Protein AF-A0A3D5UX32-F1 (afdb_monomer_lite)

Secondary structure (DSSP, 8-state):
------SS--TT--TT------SS-SEEEESGGGTT--B-TT--B-SSS-PPPS-EEEES--PPP-STT----

Structure (mmCIF, N/CA/C/O backbone):
data_AF-A0A3D5UX32-F1
#
_entry.id   AF-A0A3D5UX32-F1
#
loop_
_atom_site.group_PDB
_atom_site.id
_atom_site.type_symbol
_atom_site.label_atom_id
_atom_site.label_alt_id
_atom_site.label_comp_id
_atom_site.label_asym_id
_atom_site.label_entity_id
_atom_site.label_seq_id
_atom_site.pdbx_PDB_ins_code
_atom_site.Cartn_x
_atom_site.Cartn_y
_atom_site.Cartn_z
_atom_site.occupancy
_atom_site.B_iso_or_equiv
_atom_site.auth_seq_id
_atom_site.auth_comp_id
_atom_site.auth_asym_id
_atom_site.auth_atom_id
_atom_site.pdbx_PDB_model_num
ATOM 1 N N . ASN A 1 1 ? 2.741 11.032 21.542 1.00 80.94 1 ASN A N 1
ATOM 2 C CA . ASN A 1 1 ? 1.553 10.958 20.667 1.00 80.94 1 ASN A CA 1
ATOM 3 C C . ASN A 1 1 ? 2.040 10.780 19.230 1.00 80.94 1 ASN A C 1
ATOM 5 O O . ASN A 1 1 ? 3.103 11.307 18.920 1.00 80.94 1 ASN A O 1
ATOM 9 N N . VAL A 1 2 ? 1.341 10.005 18.402 1.00 92.31 2 VAL A N 1
ATOM 10 C CA . VAL A 1 2 ? 1.669 9.767 16.988 1.00 92.31 2 VAL A CA 1
ATOM 11 C C . VAL A 1 2 ? 0.416 10.068 16.176 1.00 92.31 2 VAL A C 1
ATOM 13 O O . VAL A 1 2 ? -0.616 9.442 16.396 1.00 92.31 2 VAL A O 1
ATOM 16 N N . GLY A 1 3 ? 0.504 11.026 15.254 1.00 94.06 3 GLY A N 1
ATOM 17 C CA . GLY A 1 3 ? -0.572 11.292 14.304 1.00 94.06 3 GLY A CA 1
ATOM 18 C C . GLY A 1 3 ? -0.591 10.227 13.212 1.00 94.06 3 GLY A C 1
ATOM 19 O O . GLY A 1 3 ? 0.459 9.878 12.672 1.00 94.06 3 GLY A O 1
ATOM 20 N N . VAL A 1 4 ? -1.774 9.713 12.889 1.00 94.12 4 VAL A N 1
ATOM 21 C CA . VAL A 1 4 ? -1.979 8.742 11.809 1.00 94.12 4 VAL A CA 1
ATOM 22 C C . VAL A 1 4 ? -3.162 9.166 10.951 1.00 94.12 4 VAL A C 1
ATOM 24 O O . VAL A 1 4 ? -4.084 9.822 11.431 1.00 94.12 4 VAL A O 1
ATOM 27 N N . VAL A 1 5 ? -3.130 8.778 9.680 1.00 94.12 5 VAL A N 1
ATOM 28 C CA . VAL A 1 5 ? -4.250 8.933 8.747 1.00 94.12 5 VAL A CA 1
ATOM 29 C C . VAL A 1 5 ? -4.849 7.553 8.507 1.00 94.12 5 VAL A C 1
ATOM 31 O O . VAL A 1 5 ? -4.116 6.580 8.327 1.00 94.12 5 VAL A O 1
ATOM 34 N N . ILE A 1 6 ? -6.177 7.462 8.531 1.00 94.88 6 ILE A N 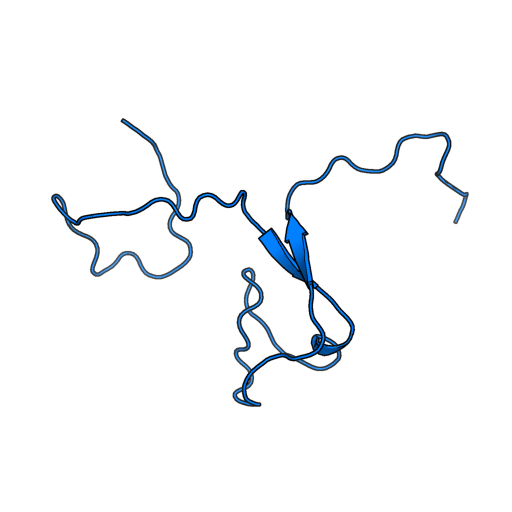1
ATOM 35 C CA . ILE A 1 6 ? -6.902 6.203 8.358 1.00 94.88 6 ILE A CA 1
ATOM 36 C C . ILE A 1 6 ? -7.143 5.965 6.867 1.00 94.88 6 ILE A C 1
ATOM 38 O O . ILE A 1 6 ? -7.726 6.801 6.179 1.00 94.88 6 ILE A O 1
ATOM 42 N N . PHE A 1 7 ? -6.7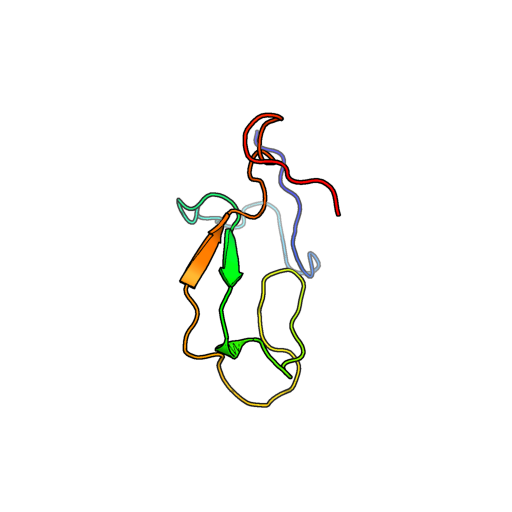24 4.802 6.369 1.00 92.56 7 PHE A N 1
ATOM 43 C CA . PHE A 1 7 ? -7.036 4.342 5.016 1.00 92.56 7 PHE A CA 1
ATOM 44 C C . PHE A 1 7 ? -8.279 3.449 5.043 1.00 92.56 7 PHE A C 1
ATOM 46 O O . PHE A 1 7 ? -8.179 2.224 5.064 1.00 92.56 7 PHE A O 1
ATOM 53 N N . GLY A 1 8 ? -9.459 4.067 5.103 1.00 91.94 8 GLY A N 1
ATOM 54 C CA . GLY A 1 8 ? -10.739 3.361 5.166 1.00 91.94 8 GLY A CA 1
ATOM 55 C C . GLY A 1 8 ? -11.771 4.094 6.016 1.00 91.94 8 GLY A C 1
ATOM 56 O O . GLY A 1 8 ? -11.685 5.304 6.205 1.00 91.94 8 GLY A O 1
ATOM 57 N N . SER A 1 9 ? -12.759 3.351 6.521 1.00 93.62 9 SER A N 1
ATOM 58 C CA . SER A 1 9 ? -13.771 3.908 7.420 1.00 93.62 9 SER A CA 1
ATOM 59 C C . SER A 1 9 ? -13.247 4.005 8.851 1.00 93.62 9 SER A C 1
ATOM 61 O O . SER A 1 9 ? -12.710 3.046 9.398 1.00 93.62 9 SER A O 1
ATOM 63 N N . ASP A 1 10 ? -13.471 5.157 9.466 1.00 94.44 10 ASP A N 1
ATOM 64 C CA . ASP A 1 10 ? -13.126 5.501 10.845 1.00 94.44 10 ASP A CA 1
ATOM 65 C C . ASP A 1 10 ? -14.273 5.271 11.847 1.00 94.44 10 ASP A C 1
ATOM 67 O O . ASP A 1 10 ? -14.059 5.301 13.054 1.00 94.44 10 ASP A O 1
ATOM 71 N N . ARG A 1 11 ? -15.489 4.989 11.363 1.00 96.38 11 ARG A N 1
ATOM 72 C CA . ARG A 1 11 ? -16.743 4.973 12.147 1.00 96.38 11 ARG A CA 1
ATOM 73 C C . ARG A 1 11 ? -16.734 4.099 13.404 1.00 96.38 11 ARG A C 1
ATOM 75 O O . ARG A 1 11 ? -17.490 4.370 14.331 1.00 96.38 11 ARG A O 1
ATOM 82 N N . ASN A 1 12 ? -15.939 3.033 13.414 1.00 94.44 12 ASN A N 1
ATOM 83 C CA . ASN A 1 12 ? -15.898 2.064 14.511 1.00 94.44 12 ASN A CA 1
ATOM 84 C C . ASN A 1 12 ? -14.692 2.243 15.441 1.00 94.44 12 ASN A C 1
ATOM 86 O O . ASN A 1 12 ? -14.575 1.477 16.393 1.00 94.44 12 ASN A O 1
ATOM 90 N N . ILE A 1 13 ? -13.812 3.209 15.169 1.00 94.69 13 ILE A N 1
ATOM 91 C CA . ILE A 1 13 ? -12.595 3.446 15.949 1.00 94.69 13 ILE A CA 1
ATOM 92 C C . ILE A 1 13 ? -12.938 4.271 17.185 1.00 94.69 13 ILE A C 1
ATOM 94 O O . ILE A 1 13 ? -13.666 5.264 17.100 1.00 94.69 13 ILE A O 1
ATOM 98 N N . LYS A 1 14 ? -12.414 3.859 18.339 1.00 96.19 14 LYS A N 1
ATOM 99 C CA . LYS A 1 14 ? -12.703 4.479 19.636 1.00 96.19 14 LYS A CA 1
ATOM 100 C C . LYS A 1 14 ? -11.433 4.681 20.449 1.00 96.19 14 LYS A C 1
ATOM 102 O O . LYS A 1 14 ? -10.408 4.032 20.242 1.00 96.19 14 LYS A O 1
ATOM 107 N N . GLU A 1 15 ? -11.508 5.599 21.404 1.00 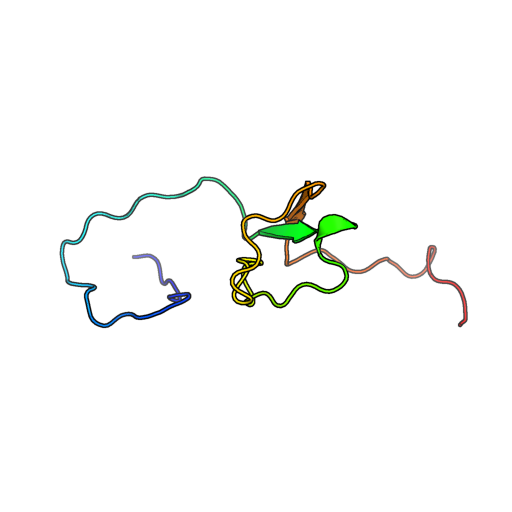95.44 15 GLU A N 1
ATOM 108 C CA . GLU A 1 15 ? -10.443 5.772 22.385 1.00 95.44 15 GLU A CA 1
ATOM 109 C C . GLU A 1 15 ? -10.235 4.475 23.183 1.00 95.44 15 GLU A C 1
ATOM 111 O O . GLU A 1 15 ? -11.195 3.835 23.612 1.00 95.44 15 GLU A O 1
ATOM 116 N N . GLY A 1 16 ? -8.971 4.087 23.365 1.00 95.38 16 GLY A N 1
ATOM 117 C CA . GLY A 1 16 ? -8.590 2.847 24.045 1.00 95.38 16 GLY A CA 1
ATOM 118 C C . GLY A 1 16 ? -8.440 1.626 23.130 1.00 95.38 16 GLY A C 1
ATOM 119 O O . GLY A 1 16 ? -7.946 0.596 23.596 1.00 95.38 16 GLY A O 1
ATOM 120 N N . ASP A 1 17 ? -8.786 1.724 21.840 1.00 96.00 17 ASP A N 1
ATOM 121 C CA . ASP A 1 17 ? -8.579 0.627 20.891 1.00 96.00 17 ASP A CA 1
ATOM 122 C C . ASP A 1 17 ? -7.095 0.252 20.774 1.00 96.00 17 ASP A C 1
ATOM 124 O O . ASP A 1 17 ? -6.198 1.094 20.658 1.00 96.00 17 ASP A O 1
ATOM 128 N N . THR A 1 18 ? -6.821 -1.054 20.780 1.00 95.25 18 THR A N 1
ATOM 129 C CA . THR A 1 18 ? -5.453 -1.561 20.650 1.00 95.25 18 THR A CA 1
ATOM 130 C C . THR A 1 18 ? -5.031 -1.579 19.186 1.00 95.25 18 THR A C 1
ATOM 132 O O . THR A 1 18 ? -5.588 -2.314 18.374 1.00 95.25 18 THR A O 1
ATOM 135 N N . VAL A 1 19 ? -3.973 -0.838 18.865 1.00 94.62 19 VAL A N 1
ATOM 136 C CA . VAL A 1 19 ? -3.347 -0.833 17.537 1.00 94.62 19 VAL A CA 1
ATOM 137 C C . VAL A 1 19 ? -2.003 -1.556 17.553 1.00 94.62 19 VAL A C 1
ATOM 139 O O . VAL A 1 19 ? -1.314 -1.619 18.573 1.00 94.62 19 VAL A O 1
ATOM 142 N N . LYS A 1 20 ? -1.601 -2.103 16.403 1.00 95.69 20 LYS A N 1
ATOM 143 C CA . LYS A 1 20 ? -0.301 -2.762 16.219 1.00 95.69 20 LYS A CA 1
ATOM 144 C C . LYS A 1 20 ? 0.389 -2.215 14.977 1.00 95.69 20 LYS A C 1
ATOM 146 O O . LYS A 1 20 ? -0.250 -1.965 13.960 1.00 95.69 20 LYS A O 1
ATOM 151 N N . ARG A 1 21 ? 1.711 -2.049 15.055 1.00 95.25 21 ARG A N 1
ATOM 152 C CA . ARG A 1 21 ? 2.535 -1.678 13.896 1.00 95.25 21 ARG A CA 1
ATOM 153 C C . ARG A 1 21 ? 2.719 -2.897 12.998 1.00 95.25 21 ARG A C 1
ATOM 155 O O . ARG A 1 21 ? 3.004 -3.979 13.499 1.00 95.25 21 ARG A O 1
ATOM 162 N N . THR A 1 22 ? 2.638 -2.699 11.689 1.00 92.50 22 THR A N 1
ATOM 163 C CA . THR A 1 22 ? 2.923 -3.749 10.698 1.00 92.50 22 THR A CA 1
ATOM 164 C C . THR A 1 22 ? 4.423 -3.996 10.517 1.00 92.50 22 THR A C 1
ATOM 166 O O . THR A 1 22 ? 4.814 -5.045 10.024 1.00 92.50 22 THR A O 1
ATOM 169 N N . GLY A 1 23 ? 5.276 -3.035 10.900 1.00 93.12 23 GLY A N 1
ATOM 170 C CA . GLY A 1 23 ? 6.732 -3.103 10.704 1.00 93.12 23 GLY A CA 1
ATOM 171 C C . GLY A 1 23 ? 7.186 -2.816 9.267 1.00 93.12 23 GLY A C 1
ATOM 172 O O . GLY A 1 23 ? 8.384 -2.700 9.023 1.00 93.12 23 GLY A O 1
ATOM 173 N N . ALA A 1 24 ? 6.246 -2.644 8.338 1.00 89.75 24 ALA A N 1
ATOM 174 C CA . ALA A 1 24 ? 6.510 -2.255 6.962 1.00 89.75 24 ALA A CA 1
ATOM 175 C C . ALA A 1 24 ? 6.341 -0.739 6.782 1.00 89.75 24 ALA A C 1
ATOM 177 O O . ALA A 1 24 ? 5.453 -0.120 7.371 1.00 89.75 24 ALA A O 1
ATOM 178 N N . ILE A 1 25 ? 7.186 -0.146 5.937 1.00 92.31 25 ILE A N 1
ATOM 179 C CA . ILE A 1 25 ? 6.897 1.167 5.345 1.00 92.31 25 ILE A CA 1
ATOM 180 C C . ILE A 1 25 ? 5.761 0.973 4.338 1.00 92.31 25 ILE A C 1
ATOM 182 O O . ILE A 1 25 ? 5.679 -0.092 3.733 1.00 92.31 25 ILE A O 1
ATOM 186 N N . VAL A 1 26 ? 4.914 1.991 4.153 1.00 93.44 26 VAL A N 1
ATOM 187 C CA . VAL A 1 26 ? 3.780 1.951 3.218 1.00 93.44 26 VAL A CA 1
ATOM 188 C C . VAL A 1 26 ? 4.223 1.422 1.847 1.00 93.44 26 VAL A C 1
ATOM 190 O O . VAL A 1 26 ? 5.049 2.027 1.155 1.00 93.44 26 VAL A O 1
ATOM 193 N N . ASP A 1 27 ? 3.674 0.269 1.479 1.00 94.88 27 ASP A N 1
ATOM 194 C CA . ASP A 1 27 ? 3.959 -0.463 0.253 1.00 94.88 27 ASP A CA 1
ATOM 195 C C . ASP A 1 27 ? 2.662 -0.983 -0.382 1.00 94.88 27 ASP A C 1
ATOM 197 O O . ASP A 1 27 ? 1.618 -1.071 0.266 1.00 94.88 27 ASP A O 1
ATOM 201 N N . VAL A 1 28 ? 2.726 -1.311 -1.669 1.00 95.75 28 VAL A N 1
ATOM 202 C CA . VAL A 1 28 ? 1.602 -1.835 -2.457 1.00 95.75 28 VAL A CA 1
ATOM 203 C C . VAL A 1 28 ? 2.067 -3.009 -3.322 1.00 95.75 28 VAL A C 1
ATOM 205 O O . VAL A 1 28 ? 3.255 -3.081 -3.664 1.00 95.75 28 VAL A O 1
ATOM 208 N N . PRO A 1 29 ? 1.174 -3.955 -3.671 1.00 96.56 29 PRO A N 1
ATOM 209 C CA . PRO A 1 29 ? 1.493 -4.987 -4.646 1.00 96.56 29 PRO A CA 1
ATOM 210 C C . PRO A 1 29 ? 1.716 -4.358 -6.025 1.00 96.56 29 PRO A C 1
ATOM 212 O O . PRO A 1 29 ? 0.980 -3.467 -6.442 1.00 96.56 29 PRO A O 1
ATOM 215 N N . VAL A 1 30 ? 2.722 -4.844 -6.744 1.00 96.75 30 VAL A N 1
ATOM 216 C CA . VAL A 1 30 ? 3.031 -4.496 -8.132 1.00 96.75 30 VAL A CA 1
ATOM 217 C C . VAL A 1 30 ? 3.366 -5.768 -8.904 1.00 96.75 30 VAL A C 1
ATOM 219 O O . VAL A 1 30 ? 3.898 -6.724 -8.346 1.00 96.75 30 VAL A O 1
ATOM 222 N N . GLY A 1 31 ? 3.070 -5.803 -10.200 1.00 96.69 31 GLY A N 1
ATOM 223 C CA . GLY A 1 31 ? 3.388 -6.957 -11.039 1.00 96.69 31 GLY A CA 1
ATOM 224 C C . GLY A 1 31 ? 2.383 -7.170 -12.159 1.00 96.69 31 GLY A C 1
ATOM 225 O O . GLY A 1 31 ? 1.372 -6.474 -12.257 1.00 96.69 31 GLY A O 1
ATOM 226 N N . LYS A 1 32 ? 2.661 -8.161 -13.012 1.00 96.75 32 LYS A N 1
ATOM 227 C CA . LYS A 1 32 ? 1.813 -8.477 -14.172 1.00 96.75 32 LYS A CA 1
ATOM 228 C C . LYS A 1 32 ? 0.415 -8.958 -13.774 1.00 96.75 32 LYS A C 1
ATOM 230 O O . LYS A 1 32 ? -0.513 -8.766 -14.550 1.00 96.75 32 LYS A O 1
ATOM 235 N N . GLY A 1 33 ? 0.247 -9.510 -12.571 1.00 94.75 33 GLY A N 1
ATOM 236 C CA . GLY A 1 33 ? -1.061 -9.938 -12.066 1.00 94.75 33 GLY A CA 1
ATOM 237 C C . GLY A 1 33 ? -2.090 -8.819 -11.893 1.00 94.75 33 GLY A C 1
ATOM 238 O O . GLY A 1 33 ? -3.283 -9.100 -11.825 1.00 94.75 33 GLY A O 1
ATOM 239 N N . LEU A 1 34 ? -1.655 -7.555 -11.857 1.00 96.56 34 LEU A N 1
ATOM 240 C CA . LEU A 1 34 ? -2.551 -6.396 -11.783 1.00 96.56 34 LEU A CA 1
ATOM 241 C C . LEU A 1 34 ? -3.206 -6.044 -13.125 1.00 96.56 34 LEU A C 1
ATOM 243 O O . LEU A 1 34 ? -4.185 -5.299 -13.150 1.00 96.56 34 LEU A O 1
ATOM 247 N N . LEU A 1 35 ? -2.675 -6.536 -14.247 1.00 96.06 35 LEU A N 1
ATOM 248 C CA . LEU A 1 35 ? -3.180 -6.180 -15.571 1.00 96.06 35 LEU A CA 1
ATOM 249 C C . LEU A 1 35 ? -4.637 -6.641 -15.733 1.00 96.06 35 LEU A C 1
ATOM 251 O O . LEU A 1 35 ? -4.953 -7.816 -15.572 1.00 96.06 35 LEU A O 1
ATOM 255 N N . GLY A 1 36 ? -5.530 -5.699 -16.054 1.00 95.31 36 GLY A N 1
ATOM 256 C CA . GLY A 1 36 ? -6.963 -5.966 -16.238 1.00 95.31 36 GLY A CA 1
ATOM 257 C C . GLY A 1 36 ? -7.769 -6.145 -14.941 1.00 95.31 36 GLY A C 1
ATOM 258 O O . GLY A 1 36 ? -8.943 -6.531 -15.002 1.00 95.31 36 GLY A O 1
ATOM 259 N N . ARG A 1 37 ? -7.163 -5.878 -13.777 1.00 97.12 37 ARG A N 1
ATOM 260 C CA . ARG A 1 37 ? -7.836 -5.863 -12.470 1.00 97.12 37 ARG A CA 1
ATOM 261 C C . ARG A 1 37 ? -8.316 -4.458 -12.115 1.00 97.12 37 ARG A C 1
ATOM 263 O O . ARG A 1 37 ? -7.733 -3.469 -12.556 1.00 97.12 37 ARG A O 1
ATOM 270 N N . VAL A 1 38 ? -9.353 -4.380 -11.283 1.00 97.06 38 VAL A N 1
ATOM 271 C CA . VAL A 1 38 ? -9.742 -3.131 -10.608 1.00 97.06 38 VAL A CA 1
ATOM 272 C C . VAL A 1 38 ? -9.347 -3.245 -9.142 1.00 97.06 38 VAL A C 1
ATOM 274 O O . VAL A 1 38 ? -9.752 -4.188 -8.459 1.00 97.06 38 VAL A O 1
ATOM 277 N N . VAL A 1 39 ? -8.534 -2.300 -8.675 1.00 96.94 39 VAL A N 1
ATOM 278 C CA . VAL A 1 39 ? -7.958 -2.299 -7.325 1.00 96.94 39 VAL A CA 1
ATOM 279 C C . VAL A 1 39 ? -8.172 -0.958 -6.630 1.00 96.94 39 VAL A C 1
ATOM 281 O O . VAL A 1 39 ? -8.334 0.069 -7.289 1.00 96.94 39 VAL A O 1
ATOM 284 N N . ASP A 1 40 ? -8.167 -0.975 -5.299 1.00 95.31 40 ASP A N 1
ATOM 285 C CA . ASP A 1 40 ? -8.131 0.233 -4.472 1.00 95.31 40 ASP A CA 1
ATOM 286 C C . ASP A 1 40 ? -6.699 0.827 -4.382 1.00 95.31 40 ASP A C 1
ATOM 288 O O . ASP A 1 40 ? -5.739 0.221 -4.875 1.00 95.31 40 ASP A O 1
ATOM 292 N N . PRO A 1 41 ? -6.504 2.000 -3.744 1.00 93.56 41 PRO A N 1
ATOM 293 C CA . PRO A 1 41 ? -5.179 2.617 -3.604 1.00 93.56 41 PRO A CA 1
ATOM 294 C C . PRO A 1 41 ? -4.147 1.804 -2.805 1.00 93.56 41 PRO A C 1
ATOM 296 O O . PRO A 1 41 ? -2.956 2.100 -2.884 1.00 93.56 41 PRO A O 1
ATOM 299 N N . LEU A 1 42 ? -4.573 0.804 -2.027 1.00 94.19 42 LEU A N 1
ATOM 300 C CA . LEU A 1 42 ? -3.689 -0.102 -1.284 1.00 94.19 42 LEU A CA 1
ATOM 301 C C . LEU A 1 42 ? -3.363 -1.376 -2.084 1.00 94.19 42 LEU A C 1
ATOM 303 O O . LEU A 1 42 ? -2.561 -2.204 -1.640 1.00 94.19 42 LEU A O 1
ATOM 307 N N . GLY A 1 43 ? -3.958 -1.525 -3.271 1.00 93.94 43 GLY A N 1
ATOM 308 C CA . GLY A 1 43 ? -3.792 -2.664 -4.164 1.00 93.94 43 GLY A CA 1
ATOM 309 C C . GLY A 1 43 ? -4.687 -3.857 -3.829 1.00 93.94 43 GLY A C 1
ATOM 310 O O . GLY A 1 43 ? -4.417 -4.959 -4.311 1.00 93.94 43 GLY A O 1
ATOM 311 N N . ASN A 1 44 ? -5.740 -3.675 -3.026 1.00 95.06 44 ASN A N 1
ATOM 312 C CA . ASN A 1 44 ? -6.727 -4.727 -2.787 1.00 95.06 44 ASN A CA 1
ATOM 313 C C . ASN A 1 44 ? -7.681 -4.830 -3.992 1.00 95.06 44 ASN A C 1
ATOM 315 O O . ASN A 1 44 ? -8.149 -3.798 -4.481 1.00 95.06 44 ASN A O 1
ATOM 319 N N . PRO A 1 45 ? -8.005 -6.042 -4.481 1.00 96.44 45 PRO A N 1
ATOM 320 C CA . PRO A 1 45 ? -8.943 -6.209 -5.585 1.00 96.44 45 PRO A CA 1
ATOM 321 C C . PRO A 1 45 ? -10.373 -5.864 -5.161 1.00 96.44 45 PRO A C 1
ATOM 323 O O . PRO A 1 45 ? -10.873 -6.378 -4.162 1.00 96.44 45 PRO A O 1
ATOM 326 N N . ILE A 1 46 ? -11.052 -5.046 -5.965 1.00 96.44 46 ILE A N 1
ATOM 327 C CA . ILE A 1 46 ? -12.459 -4.652 -5.759 1.00 96.44 46 ILE A CA 1
ATOM 328 C C . ILE A 1 46 ? -13.378 -5.127 -6.894 1.00 96.44 46 ILE A C 1
ATOM 330 O O . ILE A 1 46 ? -14.555 -4.787 -6.939 1.00 96.44 46 ILE A O 1
ATOM 334 N N . ASP A 1 47 ? -12.846 -5.930 -7.816 1.00 96.06 47 ASP A N 1
ATOM 335 C CA . ASP A 1 47 ? -13.557 -6.455 -8.987 1.00 96.06 47 ASP A CA 1
ATOM 336 C C . ASP A 1 47 ? -14.254 -7.808 -8.763 1.00 96.06 47 ASP A C 1
ATOM 338 O O . ASP A 1 47 ? -14.879 -8.330 -9.684 1.00 96.06 47 ASP A O 1
ATOM 342 N N . GLY A 1 48 ? -14.134 -8.405 -7.574 1.00 95.50 48 GLY A N 1
ATOM 343 C CA . GLY A 1 48 ? -14.751 -9.696 -7.247 1.00 95.50 48 GLY A CA 1
ATOM 344 C C . GLY A 1 48 ? -14.133 -10.912 -7.953 1.00 95.50 48 GLY A C 1
ATOM 345 O O . GLY A 1 48 ? -14.644 -12.019 -7.809 1.00 95.50 48 GLY A O 1
ATOM 346 N N . LYS A 1 49 ? -13.017 -10.75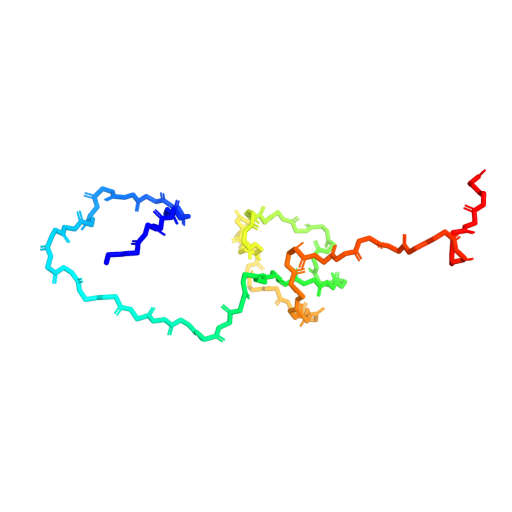8 -8.681 1.00 94.25 49 LYS A N 1
ATOM 347 C CA . LYS A 1 49 ? -12.373 -11.839 -9.459 1.00 94.25 49 LYS A CA 1
ATOM 348 C C . LYS A 1 49 ? -11.414 -12.721 -8.640 1.00 94.25 49 LYS A C 1
ATOM 350 O O . LYS A 1 49 ? -10.565 -13.400 -9.210 1.00 94.25 49 LYS A O 1
ATOM 355 N N . GLY A 1 50 ? -11.518 -12.697 -7.311 1.00 93.56 50 GLY A N 1
ATOM 356 C CA . GLY A 1 50 ? -10.616 -13.417 -6.405 1.00 93.56 50 GLY A CA 1
ATOM 357 C C . GLY A 1 50 ? -9.279 -12.699 -6.145 1.00 93.56 50 GLY A C 1
ATOM 358 O O . GLY A 1 50 ? -9.143 -11.509 -6.450 1.00 93.56 50 GLY A O 1
ATOM 359 N N . PRO A 1 51 ? -8.289 -13.382 -5.542 1.00 94.56 51 PRO A N 1
ATOM 360 C CA . PRO A 1 51 ? -6.998 -12.788 -5.186 1.00 94.56 51 PRO A CA 1
ATOM 361 C C . PRO A 1 51 ? -6.154 -12.399 -6.415 1.00 94.56 51 PRO A C 1
ATOM 363 O O . PRO A 1 51 ? -6.445 -12.782 -7.549 1.00 94.56 51 PRO A O 1
ATOM 366 N N . ILE A 1 52 ? -5.118 -11.584 -6.200 1.00 94.50 52 ILE A N 1
ATOM 367 C CA . ILE A 1 52 ? -4.150 -11.190 -7.233 1.00 94.50 52 ILE A CA 1
ATOM 368 C C . ILE A 1 52 ? -2.885 -12.031 -7.050 1.00 94.50 52 ILE A C 1
ATOM 370 O O . ILE A 1 52 ? -2.260 -11.983 -5.993 1.00 94.50 52 ILE A O 1
ATOM 374 N N . GLU A 1 53 ? -2.504 -12.787 -8.076 1.00 93.25 53 GLU A N 1
ATOM 375 C CA . GLU A 1 53 ? -1.290 -13.612 -8.083 1.00 93.25 53 GLU A CA 1
ATOM 376 C C . GLU A 1 53 ? -0.141 -12.920 -8.831 1.00 93.25 53 GLU A C 1
ATOM 378 O O . GLU A 1 53 ? -0.348 -11.926 -9.520 1.00 93.25 53 GLU A O 1
ATOM 383 N N . SER A 1 54 ? 1.080 -13.459 -8.751 1.00 91.81 54 SER A N 1
ATOM 384 C CA . SER A 1 54 ? 2.242 -12.947 -9.506 1.00 91.81 54 SER A CA 1
ATOM 385 C C . SER A 1 54 ? 2.559 -11.463 -9.245 1.00 91.81 54 SER A C 1
ATOM 387 O O . SER A 1 54 ? 2.823 -10.690 -10.175 1.00 91.81 54 SER A O 1
ATOM 389 N N . VAL A 1 55 ? 2.523 -11.069 -7.969 1.00 95.94 55 VAL A N 1
ATOM 390 C CA . VAL A 1 55 ? 2.860 -9.721 -7.493 1.00 95.94 55 VAL A CA 1
ATOM 391 C C . VAL A 1 55 ? 3.989 -9.756 -6.465 1.00 95.94 55 VAL A C 1
ATOM 393 O O . VAL A 1 55 ? 4.103 -10.689 -5.674 1.00 95.94 55 VAL A O 1
ATOM 396 N N . GLU A 1 56 ? 4.804 -8.709 -6.463 1.00 96.00 56 GLU A N 1
ATOM 397 C CA . GLU A 1 56 ? 5.763 -8.384 -5.404 1.00 96.00 56 GLU A CA 1
ATOM 398 C C . GLU A 1 56 ? 5.314 -7.101 -4.694 1.00 96.00 56 GLU A C 1
ATOM 400 O O . GLU A 1 56 ? 4.525 -6.335 -5.246 1.00 96.00 56 GLU A O 1
ATOM 405 N N . ARG A 1 57 ? 5.794 -6.830 -3.476 1.00 94.38 57 ARG A N 1
ATOM 406 C CA . ARG A 1 57 ? 5.486 -5.566 -2.787 1.00 94.38 57 ARG A CA 1
ATOM 407 C C . ARG A 1 57 ? 6.582 -4.536 -3.034 1.00 94.38 57 ARG A C 1
ATOM 409 O O . ARG A 1 57 ? 7.766 -4.845 -2.906 1.00 94.38 57 ARG A O 1
ATOM 416 N N . ARG A 1 58 ? 6.194 -3.300 -3.354 1.00 95.75 58 ARG A N 1
ATOM 417 C CA . ARG A 1 58 ? 7.111 -2.156 -3.479 1.00 95.75 58 ARG A CA 1
ATOM 418 C C . ARG A 1 58 ? 6.615 -0.963 -2.680 1.00 95.75 58 ARG A C 1
ATOM 420 O O . ARG A 1 58 ? 5.416 -0.715 -2.597 1.00 95.75 58 ARG A O 1
ATOM 427 N N . ARG A 1 59 ? 7.562 -0.210 -2.113 1.00 95.88 59 ARG A N 1
ATOM 428 C CA . ARG A 1 59 ? 7.275 1.027 -1.376 1.00 95.88 59 ARG A CA 1
ATOM 429 C C . ARG A 1 59 ? 6.620 2.053 -2.292 1.00 95.88 59 ARG A C 1
ATOM 431 O O . ARG A 1 59 ? 7.037 2.197 -3.440 1.00 95.88 59 ARG A O 1
ATOM 438 N N . VAL A 1 60 ? 5.636 2.765 -1.751 1.00 94.50 60 VAL A N 1
ATOM 439 C CA . VAL A 1 60 ? 4.898 3.801 -2.488 1.00 94.50 60 VAL A CA 1
ATOM 440 C C . VAL A 1 60 ? 5.764 5.037 -2.705 1.00 94.50 60 VAL A C 1
ATOM 442 O O . VAL A 1 60 ? 5.798 5.580 -3.805 1.00 94.50 60 VAL A O 1
ATOM 445 N N . ASP A 1 61 ? 6.494 5.455 -1.670 1.00 93.44 61 ASP A N 1
ATOM 446 C CA . ASP A 1 61 ? 7.377 6.614 -1.745 1.00 93.44 61 ASP A CA 1
ATOM 447 C C . ASP A 1 61 ? 8.823 6.170 -1.993 1.00 93.44 61 ASP A C 1
ATOM 449 O O . ASP A 1 61 ? 9.479 5.557 -1.140 1.00 93.44 61 ASP A O 1
ATOM 453 N N . VAL A 1 62 ? 9.300 6.439 -3.207 1.00 94.06 62 VAL A N 1
ATOM 454 C CA . VAL A 1 62 ? 10.668 6.172 -3.646 1.00 94.06 62 VAL A CA 1
ATOM 455 C C . VAL A 1 62 ? 11.200 7.378 -4.402 1.00 94.06 62 VAL A C 1
ATOM 457 O O . VAL A 1 62 ? 10.519 7.980 -5.232 1.00 94.06 62 VAL A O 1
ATOM 460 N N . LYS A 1 63 ? 12.462 7.724 -4.142 1.00 93.44 63 LYS A N 1
ATOM 461 C CA . LYS A 1 63 ? 13.119 8.828 -4.836 1.00 93.44 63 LYS A CA 1
ATOM 462 C C . LYS A 1 63 ? 13.154 8.547 -6.340 1.00 93.44 63 LYS A C 1
ATOM 464 O O . LYS A 1 63 ? 13.647 7.504 -6.768 1.00 93.44 63 LYS A O 1
ATOM 469 N N . ALA A 1 64 ? 12.675 9.503 -7.131 1.00 92.81 64 ALA A N 1
ATOM 470 C CA . ALA A 1 64 ? 12.735 9.418 -8.584 1.00 92.81 64 ALA A CA 1
ATOM 471 C C . ALA A 1 64 ? 14.191 9.286 -9.088 1.00 92.81 64 ALA A C 1
ATOM 473 O O . ALA A 1 64 ? 15.121 9.771 -8.429 1.00 92.81 64 ALA A O 1
ATOM 474 N N . PRO A 1 65 ? 14.413 8.690 -10.276 1.00 92.06 65 PRO A N 1
ATOM 475 C CA . PRO A 1 65 ? 15.747 8.578 -10.855 1.00 92.06 65 PRO A CA 1
ATOM 476 C C . PRO A 1 65 ? 16.438 9.944 -11.003 1.00 92.06 65 PRO A C 1
ATOM 478 O O . PRO A 1 65 ? 15.810 10.944 -11.380 1.00 92.06 65 PRO A O 1
ATOM 481 N N . GLY A 1 66 ? 17.747 9.979 -10.731 1.00 91.38 66 GLY A N 1
ATOM 482 C CA . GLY A 1 66 ? 18.602 11.153 -10.962 1.00 91.38 66 GLY A CA 1
ATOM 483 C C . GLY A 1 66 ? 18.734 11.505 -12.449 1.00 91.38 66 GLY A C 1
ATOM 484 O O . GLY A 1 66 ? 18.131 10.851 -13.290 1.00 91.38 66 GLY A O 1
ATOM 485 N N . ILE A 1 67 ? 19.520 12.530 -12.796 1.00 91.12 67 ILE A N 1
ATOM 486 C CA . ILE A 1 67 ? 19.627 13.012 -14.190 1.00 91.12 67 ILE A CA 1
ATOM 487 C C . ILE A 1 67 ? 20.340 11.999 -15.103 1.00 91.12 67 ILE A C 1
ATOM 489 O O . ILE A 1 67 ? 19.874 11.756 -16.207 1.00 91.12 67 ILE A O 1
ATOM 493 N N . ILE A 1 68 ? 21.418 11.365 -14.629 1.00 91.00 68 ILE A N 1
ATOM 494 C CA . ILE A 1 68 ? 22.248 10.422 -15.406 1.00 91.00 68 ILE A CA 1
ATOM 495 C C . ILE A 1 68 ? 21.446 9.262 -16.043 1.00 91.00 68 ILE A C 1
ATOM 497 O O . ILE A 1 68 ? 21.640 9.011 -17.228 1.00 91.00 68 ILE A O 1
ATOM 501 N N . PRO A 1 69 ? 20.548 8.547 -15.328 1.00 91.12 69 PRO A N 1
ATOM 502 C CA . PRO A 1 69 ? 19.764 7.457 -15.921 1.00 91.12 69 PRO A CA 1
ATOM 503 C C . PRO A 1 69 ? 18.585 7.920 -16.793 1.00 91.12 69 PRO A C 1
ATOM 505 O O . PRO A 1 69 ? 17.865 7.076 -17.326 1.00 91.12 69 PRO A O 1
ATOM 508 N N . ARG A 1 70 ? 18.320 9.227 -16.915 1.00 92.44 70 ARG A N 1
ATOM 509 C CA . ARG A 1 70 ? 17.213 9.719 -17.748 1.00 92.44 70 ARG A CA 1
ATOM 510 C C . ARG A 1 70 ? 17.622 9.677 -19.217 1.00 92.44 70 ARG A C 1
ATOM 512 O O . ARG A 1 70 ? 18.737 10.038 -19.575 1.00 92.44 70 ARG A O 1
ATOM 519 N N . LYS A 1 71 ? 16.684 9.284 -20.073 1.00 88.94 71 LYS A N 1
ATOM 520 C CA . LYS A 1 71 ? 16.803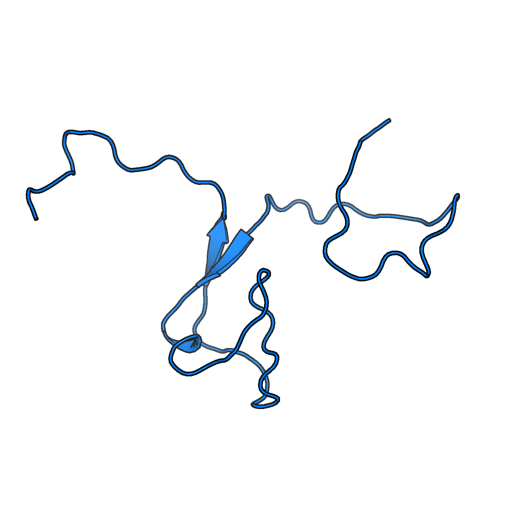 9.367 -21.530 1.00 88.94 71 LYS A CA 1
ATOM 521 C C . LYS A 1 71 ? 15.774 10.371 -22.041 1.00 88.94 71 LYS A C 1
ATOM 523 O O . LYS A 1 71 ? 14.692 10.461 -21.462 1.00 88.94 71 LYS A O 1
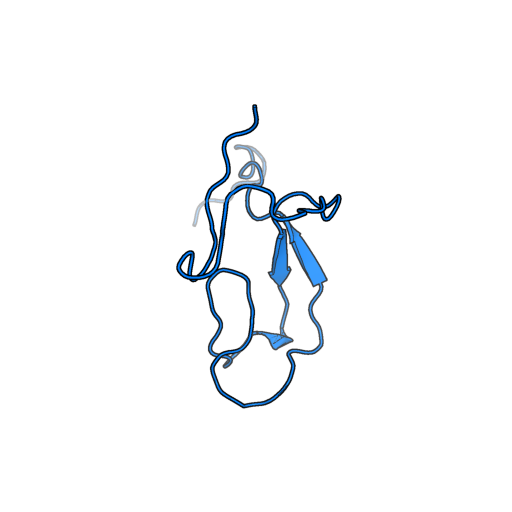ATOM 528 N N . SER A 1 72 ? 16.110 11.114 -23.097 1.00 86.69 72 SER A N 1
ATOM 529 C CA . SER A 1 72 ? 15.105 11.910 -23.808 1.00 86.69 72 SER A CA 1
ATOM 530 C C . SER A 1 72 ? 14.009 10.984 -24.324 1.00 86.69 72 SER A C 1
ATOM 532 O O . SER A 1 72 ? 14.318 9.914 -24.859 1.00 86.69 72 SER A O 1
ATOM 534 N N . VAL A 1 73 ? 12.761 11.394 -24.109 1.00 81.06 73 VAL A N 1
ATOM 535 C CA . VAL A 1 73 ? 11.573 10.735 -24.662 1.00 81.06 73 VAL A CA 1
ATOM 536 C C . VAL A 1 73 ? 11.367 11.116 -26.117 1.00 81.06 73 VAL A C 1
ATOM 538 O O . VAL A 1 73 ? 11.828 12.221 -26.493 1.00 81.06 73 VAL A O 1
#

Foldseek 3Di:
DDDDDDPDDPVPDDPPDDDDDPPDAQKAWDAPQCPPFDADPRRHGPPPPDDGPGTDIDHPDDDDDDPVPDDDD

Radius of gyration: 17.11 Å; chains: 1; bounding box: 39×27×49 Å

pLDDT: mean 93.9, std 2.94, range [80.94, 97.12]

Sequence (73 aa):
NVGVVIFGSDRNIKEGDTVKRTGAIVDVPVGKGLLGRVVDPLGNPIDGKGPIESVERRRVDVKAPGIIPRKSV